Protein AF-A0A9D8L5W3-F1 (afdb_monomer)

Secondary structure (DSSP, 8-state):
-----EEEEEEETTTTEEEEEETTS-EEEE-S--HHHHHHHHH-S-HHHHIIIIITTTS-EEEEPTT--S--S------PPPPPPHHHHSSS------

Mean predicted aligned error: 11.21 Å

pLDDT: mean 72.66, std 18.84, range [38.22, 93.12]

Foldseek 3Di:
DQPQQFPDWDADQVQRWIWTAGPPGKIKIWGPHHPVLVVCLVVDSHNLVSCLPPNQVPTDMDIDHPPDDDDDDDDDDDRDPRDQRPVNVPPPDPDDDD

Sequence (98 aa):
MPSAAIEAFSYDEALSELTIRFVGGATYVYWMVPRAVAAALASAPSRGAFVNAHIKDRFPFRKIAEGEKAPGPAKRRRHGPSPPSLKDRLGASLAEDD

Structure (mmCIF, N/CA/C/O backbone):
data_AF-A0A9D8L5W3-F1
#
_entry.id   AF-A0A9D8L5W3-F1
#
loop_
_atom_site.group_PDB
_atom_site.id
_atom_site.type_symbol
_atom_site.label_atom_id
_atom_site.label_alt_id
_atom_site.label_comp_id
_atom_site.label_asym_id
_atom_site.label_entity_id
_atom_site.label_seq_id
_atom_site.pdbx_PDB_ins_code
_atom_site.Cartn_x
_atom_site.Cartn_y
_atom_site.Cartn_z
_atom_site.occupancy
_atom_site.B_iso_or_equiv
_atom_site.auth_seq_id
_atom_site.auth_comp_id
_atom_site.auth_asym_id
_atom_site.auth_atom_id
_atom_site.pdbx_PDB_model_num
ATOM 1 N N . MET A 1 1 ? 14.951 4.319 -13.412 1.00 42.50 1 MET A N 1
ATOM 2 C CA . MET A 1 1 ? 15.006 4.117 -11.945 1.00 42.50 1 MET A CA 1
ATOM 3 C C . MET A 1 1 ? 13.626 3.713 -11.440 1.00 42.50 1 MET A C 1
ATOM 5 O O . MET A 1 1 ? 12.680 4.440 -11.728 1.00 42.50 1 MET A O 1
ATOM 9 N N . PRO A 1 2 ? 13.452 2.584 -10.731 1.00 47.16 2 PRO A N 1
ATOM 10 C CA . PRO A 1 2 ? 12.183 2.274 -10.088 1.00 47.16 2 PRO A CA 1
ATOM 11 C C . PRO A 1 2 ? 12.103 3.067 -8.778 1.00 47.16 2 PRO A C 1
ATOM 13 O O . PRO A 1 2 ? 12.444 2.565 -7.712 1.00 47.16 2 PRO A O 1
ATOM 16 N N . SER A 1 3 ? 11.696 4.334 -8.856 1.00 50.09 3 SER A N 1
ATOM 17 C CA . SER A 1 3 ? 11.458 5.168 -7.673 1.00 50.09 3 SER A CA 1
ATOM 18 C C . SER A 1 3 ? 10.206 4.668 -6.953 1.00 50.09 3 SER A C 1
ATOM 20 O O . SER A 1 3 ? 9.093 5.154 -7.160 1.00 50.09 3 SER A O 1
ATOM 22 N N . ALA A 1 4 ? 10.367 3.618 -6.150 1.00 61.88 4 ALA A N 1
ATOM 23 C CA . ALA A 1 4 ? 9.299 3.076 -5.334 1.00 61.88 4 ALA A CA 1
ATOM 24 C C . ALA A 1 4 ? 8.992 4.079 -4.219 1.00 61.88 4 ALA A C 1
ATOM 26 O O . ALA A 1 4 ? 9.650 4.115 -3.189 1.00 61.88 4 ALA A O 1
ATOM 27 N N . ALA A 1 5 ? 7.945 4.880 -4.404 1.00 74.81 5 ALA A N 1
ATOM 28 C CA . ALA A 1 5 ? 7.459 5.807 -3.382 1.00 74.81 5 ALA A CA 1
ATOM 29 C C . ALA A 1 5 ? 6.880 5.124 -2.123 1.00 74.81 5 ALA A C 1
ATOM 31 O O . ALA A 1 5 ? 6.352 5.787 -1.231 1.00 74.81 5 ALA A O 1
ATOM 32 N N . ILE A 1 6 ? 6.954 3.796 -2.066 1.00 84.38 6 ILE A N 1
ATOM 33 C CA . ILE A 1 6 ? 6.529 2.971 -0.945 1.00 84.38 6 ILE A CA 1
ATOM 34 C C . ILE A 1 6 ? 7.789 2.502 -0.236 1.00 84.38 6 ILE A C 1
ATOM 36 O O . ILE A 1 6 ? 8.609 1.804 -0.828 1.00 84.38 6 ILE A O 1
ATOM 40 N N . GLU A 1 7 ? 7.905 2.875 1.029 1.00 84.56 7 GLU A N 1
ATOM 41 C CA . GLU A 1 7 ? 8.992 2.459 1.905 1.00 84.56 7 GLU A CA 1
ATOM 42 C C . GLU A 1 7 ? 8.747 1.049 2.450 1.00 84.56 7 GLU A C 1
ATOM 44 O O . GLU A 1 7 ? 9.653 0.224 2.490 1.00 84.56 7 GLU A O 1
ATOM 49 N N . ALA A 1 8 ? 7.506 0.757 2.843 1.00 85.94 8 ALA A N 1
ATOM 50 C CA . ALA A 1 8 ? 7.093 -0.560 3.307 1.00 85.94 8 ALA A CA 1
ATOM 51 C C . ALA A 1 8 ? 5.601 -0.783 3.054 1.00 85.94 8 ALA A C 1
ATOM 53 O O . ALA A 1 8 ? 4.822 0.165 2.963 1.00 85.94 8 ALA A O 1
ATOM 54 N N . PHE A 1 9 ? 5.184 -2.040 2.970 1.00 89.50 9 PHE A N 1
ATOM 55 C CA . PHE A 1 9 ? 3.774 -2.408 2.973 1.00 89.50 9 PHE A CA 1
ATOM 56 C C . PHE A 1 9 ? 3.579 -3.736 3.709 1.00 89.50 9 PHE A C 1
ATOM 58 O O . PHE A 1 9 ? 4.512 -4.528 3.820 1.00 89.50 9 PHE A O 1
ATOM 65 N N . SER A 1 10 ? 2.372 -3.963 4.212 1.00 90.75 10 SER A N 1
ATOM 66 C CA . SER A 1 10 ? 1.950 -5.210 4.848 1.00 90.75 10 SER A CA 1
ATOM 67 C C . SER A 1 10 ? 0.511 -5.512 4.454 1.00 90.75 10 SER A C 1
ATOM 69 O O . SER A 1 10 ? -0.285 -4.586 4.291 1.00 90.75 10 SER A O 1
ATOM 71 N N . TYR A 1 11 ? 0.181 -6.788 4.290 1.00 92.88 11 TYR A N 1
ATOM 72 C CA . TYR A 1 11 ? -1.159 -7.235 3.934 1.00 92.88 11 TYR A CA 1
ATOM 73 C C . TYR A 1 11 ? -1.674 -8.237 4.965 1.00 92.88 11 TYR A C 1
ATOM 75 O O . TYR A 1 11 ? -0.983 -9.204 5.278 1.00 92.88 11 TYR A O 1
ATOM 83 N N . ASP A 1 12 ? -2.881 -7.996 5.470 1.00 90.56 12 ASP A N 1
ATOM 84 C CA . ASP A 1 12 ? -3.607 -8.891 6.363 1.00 90.56 12 ASP A CA 1
ATOM 85 C C . ASP A 1 12 ? -4.711 -9.603 5.570 1.00 90.56 12 ASP A C 1
ATOM 87 O O . ASP A 1 12 ? -5.672 -8.980 5.109 1.00 90.56 12 ASP A O 1
ATOM 91 N N . GLU A 1 13 ? -4.559 -10.915 5.387 1.00 86.94 13 GLU A N 1
ATOM 92 C CA . GLU A 1 13 ? -5.507 -11.751 4.642 1.00 86.94 13 GLU A CA 1
ATOM 93 C C . GLU A 1 13 ? -6.835 -11.947 5.385 1.00 86.94 13 GLU A C 1
ATOM 95 O O . GLU A 1 13 ? -7.880 -12.054 4.742 1.00 86.94 13 GLU A O 1
ATOM 100 N N . ALA A 1 14 ? -6.818 -11.964 6.721 1.00 87.81 14 ALA A N 1
ATOM 101 C CA . ALA A 1 14 ? -8.013 -12.183 7.530 1.00 87.81 14 ALA A CA 1
ATOM 102 C C . ALA A 1 14 ? -8.945 -10.965 7.489 1.00 87.81 14 ALA A C 1
ATOM 104 O O . ALA A 1 14 ? -10.165 -11.116 7.441 1.00 87.81 14 ALA A O 1
ATOM 105 N N . LEU A 1 15 ? -8.367 -9.762 7.466 1.00 87.00 15 LEU A N 1
ATOM 106 C CA . LEU A 1 15 ? -9.108 -8.499 7.405 1.00 87.00 15 LEU A CA 1
ATOM 107 C C . LEU A 1 15 ? -9.217 -7.923 5.986 1.00 87.00 15 LEU A C 1
ATOM 109 O O . LEU A 1 15 ? -9.952 -6.959 5.767 1.00 87.00 15 LEU A O 1
ATOM 113 N N . SER A 1 16 ? -8.509 -8.504 5.011 1.00 91.44 16 SER A N 1
ATOM 114 C CA . SER A 1 16 ? -8.350 -7.933 3.665 1.00 91.44 16 SER A CA 1
ATOM 115 C C . SER A 1 16 ? -7.869 -6.474 3.718 1.00 91.44 16 SER A C 1
ATOM 117 O O . SER A 1 16 ? -8.368 -5.600 2.999 1.00 91.44 16 SER A O 1
ATOM 119 N N . GLU A 1 17 ? -6.908 -6.213 4.607 1.00 93.12 17 GLU A N 1
ATOM 120 C CA . GLU A 1 17 ? -6.346 -4.890 4.872 1.00 93.12 17 GLU A CA 1
ATOM 121 C C . GLU A 1 17 ? -4.943 -4.766 4.284 1.00 93.12 17 GLU A C 1
ATOM 123 O O . GLU A 1 17 ? -4.056 -5.569 4.561 1.00 93.12 17 GLU A O 1
ATOM 128 N N . LEU A 1 18 ? -4.712 -3.717 3.498 1.00 91.62 18 LEU A N 1
ATOM 129 C CA . LEU A 1 18 ? -3.407 -3.393 2.939 1.00 91.62 18 LEU A CA 1
ATOM 130 C C . LEU A 1 18 ? -2.867 -2.118 3.583 1.00 91.62 18 LEU A C 1
ATOM 132 O O . LEU A 1 18 ? -3.340 -1.014 3.316 1.00 91.62 18 LEU A O 1
ATOM 136 N N . THR A 1 19 ? -1.833 -2.268 4.400 1.00 91.94 19 THR A N 1
ATOM 137 C CA . THR A 1 19 ? -1.114 -1.154 5.016 1.00 91.94 19 THR A CA 1
ATOM 138 C C . THR A 1 19 ? 0.066 -0.752 4.144 1.00 91.94 19 THR A C 1
ATOM 140 O O . THR A 1 19 ? 0.886 -1.588 3.781 1.00 91.94 19 THR A O 1
ATOM 143 N N . ILE A 1 20 ? 0.178 0.533 3.821 1.00 90.31 20 ILE A N 1
ATOM 144 C CA . ILE A 1 20 ? 1.218 1.097 2.961 1.00 90.31 20 ILE A CA 1
ATOM 145 C C . ILE A 1 20 ? 1.866 2.281 3.667 1.00 90.31 20 ILE A C 1
ATOM 147 O O . ILE A 1 20 ? 1.201 3.272 3.972 1.00 90.31 20 ILE A O 1
ATOM 151 N N . ARG A 1 21 ? 3.178 2.202 3.870 1.00 88.44 21 ARG A N 1
ATOM 152 C CA . ARG A 1 21 ? 4.022 3.289 4.358 1.00 88.44 21 ARG A CA 1
ATOM 153 C C . ARG A 1 21 ? 4.759 3.918 3.184 1.00 88.44 21 ARG A C 1
ATOM 155 O O . ARG A 1 21 ? 5.535 3.256 2.496 1.00 88.44 21 ARG A O 1
ATOM 162 N N . PHE A 1 22 ? 4.504 5.196 2.940 1.00 85.94 22 PHE A N 1
ATOM 163 C CA . PHE A 1 22 ? 5.176 5.960 1.892 1.00 85.94 22 PHE A CA 1
ATOM 164 C C . PHE A 1 22 ? 6.489 6.547 2.403 1.00 85.94 22 PHE A C 1
ATOM 166 O O . PHE A 1 22 ? 6.595 6.883 3.583 1.00 85.94 22 PHE A O 1
ATOM 173 N N . VAL A 1 23 ? 7.449 6.754 1.496 1.00 80.69 23 VAL A N 1
ATOM 174 C CA . VAL A 1 23 ? 8.650 7.543 1.812 1.00 80.69 23 VAL A CA 1
ATOM 175 C C . VAL A 1 23 ? 8.220 8.938 2.283 1.00 80.69 23 VAL A C 1
ATOM 177 O O . VAL A 1 23 ? 7.425 9.625 1.632 1.00 80.69 23 VAL A O 1
ATOM 180 N N . GLY A 1 24 ? 8.657 9.313 3.485 1.00 74.56 24 GLY A N 1
ATOM 181 C CA . GLY A 1 24 ? 8.207 10.512 4.200 1.00 74.56 24 GLY A CA 1
ATOM 182 C C . GLY A 1 24 ? 7.125 10.269 5.263 1.00 74.56 24 GLY A C 1
ATOM 183 O O . GLY A 1 24 ? 6.315 11.167 5.490 1.00 74.56 24 GLY A O 1
ATOM 184 N N . GLY A 1 25 ? 7.064 9.067 5.851 1.00 77.25 25 GLY A N 1
ATOM 185 C CA . GLY A 1 25 ? 6.386 8.772 7.130 1.00 77.25 25 GLY A CA 1
ATOM 186 C C . GLY A 1 25 ? 4.860 8.626 7.087 1.00 77.25 25 GLY A C 1
ATOM 187 O O . GLY A 1 25 ? 4.227 8.205 8.052 1.00 77.25 25 GLY A O 1
ATOM 188 N N . ALA A 1 26 ? 4.215 8.937 5.963 1.00 84.00 26 ALA A N 1
ATOM 189 C CA . ALA A 1 26 ? 2.765 8.804 5.857 1.00 84.00 26 ALA A CA 1
ATOM 190 C 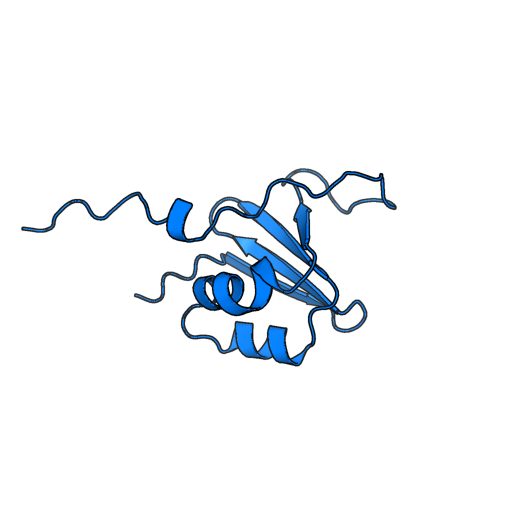C . ALA A 1 26 ? 2.356 7.333 5.675 1.00 84.00 26 ALA A C 1
ATOM 192 O O . ALA A 1 26 ? 2.705 6.709 4.670 1.00 84.00 26 ALA A O 1
ATOM 193 N N . THR A 1 27 ? 1.559 6.810 6.610 1.00 88.06 27 THR A N 1
ATOM 194 C CA . THR A 1 27 ? 1.015 5.447 6.546 1.00 88.06 27 THR A CA 1
ATOM 195 C C . THR A 1 27 ? -0.474 5.471 6.211 1.00 88.06 27 THR A C 1
ATOM 197 O O . THR A 1 27 ? -1.241 6.242 6.790 1.00 88.06 27 THR A O 1
ATOM 200 N N . TYR A 1 28 ? -0.893 4.620 5.279 1.00 88.19 28 TYR A N 1
ATOM 201 C CA . TYR A 1 28 ? -2.282 4.449 4.860 1.00 88.19 28 TYR A CA 1
ATOM 202 C C . TYR A 1 28 ? -2.698 2.993 5.006 1.00 88.19 28 TYR A C 1
ATOM 204 O O . TYR A 1 28 ? -1.924 2.099 4.688 1.00 88.19 28 TYR A O 1
ATOM 212 N N . VAL A 1 29 ? -3.926 2.759 5.452 1.00 90.69 29 VAL A N 1
ATOM 213 C CA . VAL A 1 29 ? -4.543 1.430 5.498 1.00 90.69 29 VAL A CA 1
ATOM 214 C C . VAL A 1 29 ? -5.702 1.431 4.521 1.00 90.69 29 VAL A C 1
ATOM 216 O O . VAL A 1 29 ? -6.609 2.249 4.666 1.00 90.69 29 VAL A O 1
ATOM 219 N N . TYR A 1 30 ? -5.651 0.547 3.533 1.00 91.62 30 TYR A N 1
ATOM 220 C CA . TYR A 1 30 ? -6.716 0.290 2.573 1.00 91.62 30 TYR A CA 1
ATOM 221 C C . TYR A 1 30 ? -7.503 -0.943 3.004 1.00 91.62 30 TYR A C 1
ATOM 223 O O . TYR A 1 30 ? -6.908 -1.950 3.378 1.00 91.62 30 TYR A O 1
ATOM 231 N N . TRP A 1 31 ? -8.826 -0.876 2.920 1.00 90.88 31 TRP A N 1
ATOM 232 C CA . TRP A 1 31 ? -9.722 -1.968 3.295 1.00 90.88 31 TRP A CA 1
ATOM 233 C C . TRP A 1 31 ? 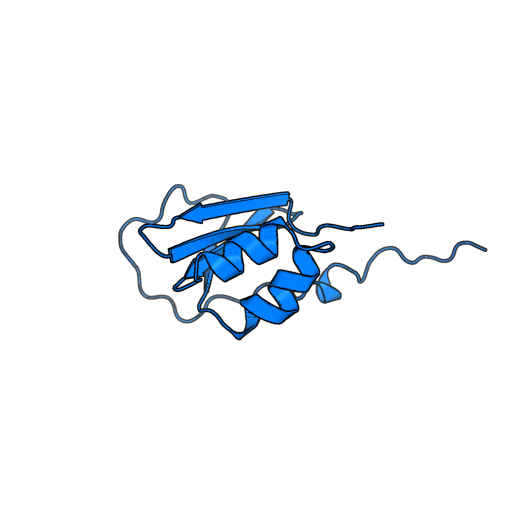-10.341 -2.638 2.080 1.00 90.88 31 TRP A C 1
ATOM 235 O O . TRP A 1 31 ? -10.437 -2.037 1.010 1.00 90.88 31 TRP A O 1
ATOM 245 N N . MET A 1 32 ? -10.826 -3.867 2.280 1.00 90.50 32 MET A N 1
ATOM 246 C CA . MET A 1 32 ? -11.482 -4.668 1.242 1.00 90.50 32 MET A CA 1
ATOM 247 C C . MET A 1 32 ? -10.571 -4.940 0.039 1.00 90.50 32 MET A C 1
ATOM 249 O O . MET A 1 32 ? -11.052 -5.137 -1.076 1.00 90.50 32 MET A O 1
ATOM 253 N N . VAL A 1 33 ? -9.254 -4.937 0.253 1.00 90.00 33 VAL A N 1
ATOM 254 C CA . VAL A 1 33 ? -8.279 -5.182 -0.806 1.00 90.00 33 VAL A CA 1
ATOM 255 C C . VAL A 1 33 ? -8.137 -6.693 -0.977 1.00 90.00 33 VAL A C 1
ATOM 257 O O . VAL A 1 33 ? -7.718 -7.368 -0.036 1.00 90.00 33 VAL A O 1
ATOM 260 N N . PRO A 1 34 ? -8.447 -7.256 -2.157 1.00 91.31 34 PRO A N 1
ATOM 261 C CA . PRO A 1 34 ? -8.276 -8.679 -2.399 1.00 91.31 34 PRO A CA 1
ATOM 262 C C . PRO A 1 34 ? -6.800 -9.072 -2.377 1.00 91.31 34 PRO A C 1
ATOM 264 O O . PRO A 1 34 ? -5.941 -8.335 -2.871 1.00 91.31 34 PRO A O 1
ATOM 267 N N . ARG A 1 35 ? -6.515 -10.298 -1.937 1.00 90.62 35 ARG A N 1
ATOM 268 C CA . ARG A 1 35 ? -5.161 -10.871 -1.924 1.00 90.62 35 ARG A CA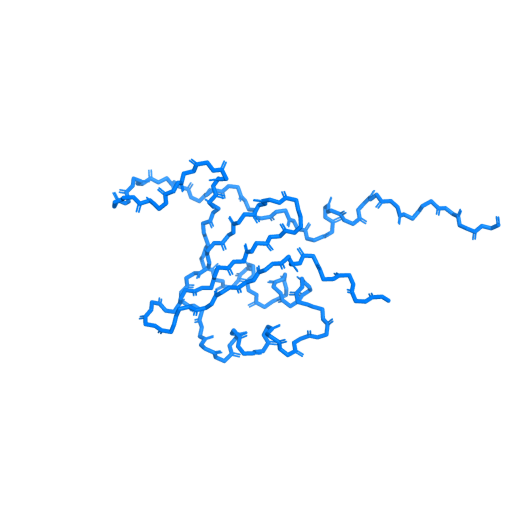 1
ATOM 269 C C . ARG A 1 35 ? -4.467 -10.786 -3.282 1.00 90.62 35 ARG A C 1
ATOM 271 O O . ARG A 1 35 ? -3.275 -10.510 -3.349 1.00 90.62 35 ARG A O 1
ATOM 278 N N . ALA A 1 36 ? -5.219 -10.963 -4.370 1.00 90.69 36 ALA A N 1
ATOM 279 C CA . ALA A 1 36 ? -4.700 -10.836 -5.731 1.00 90.69 36 ALA A CA 1
ATOM 280 C C . ALA A 1 36 ? -4.135 -9.433 -6.022 1.00 90.69 36 ALA A C 1
ATOM 282 O O . ALA A 1 36 ? -3.107 -9.310 -6.682 1.00 90.69 36 ALA A O 1
ATOM 283 N N . VAL A 1 37 ? -4.764 -8.377 -5.494 1.00 90.56 37 VAL A N 1
ATOM 284 C CA . VAL A 1 37 ? -4.298 -6.991 -5.654 1.00 90.56 37 VAL A CA 1
ATOM 285 C C . VAL A 1 37 ? -3.038 -6.748 -4.823 1.00 90.56 37 VAL A C 1
ATOM 287 O O . VAL A 1 37 ? -2.100 -6.123 -5.313 1.00 90.56 37 VAL A O 1
ATOM 290 N N . ALA A 1 38 ? -2.977 -7.283 -3.601 1.00 89.69 38 ALA A N 1
ATOM 291 C CA . ALA A 1 38 ? -1.781 -7.203 -2.762 1.00 89.69 38 ALA A CA 1
ATOM 292 C C . ALA A 1 38 ? -0.588 -7.964 -3.376 1.00 89.69 38 ALA A C 1
ATOM 294 O O . ALA A 1 38 ? 0.529 -7.447 -3.407 1.00 89.69 38 ALA A O 1
ATOM 295 N N . ALA A 1 39 ? -0.828 -9.152 -3.938 1.00 90.88 39 ALA A N 1
ATOM 296 C CA . ALA A 1 39 ? 0.185 -9.914 -4.666 1.00 90.88 39 ALA A CA 1
ATOM 297 C C . ALA A 1 39 ? 0.667 -9.165 -5.921 1.00 90.88 39 ALA A C 1
ATOM 299 O O . ALA A 1 39 ? 1.870 -9.054 -6.151 1.00 90.88 39 ALA A O 1
ATOM 300 N N . ALA A 1 40 ? -0.254 -8.575 -6.689 1.00 90.06 40 ALA A N 1
ATOM 301 C CA . ALA A 1 40 ? 0.088 -7.759 -7.852 1.00 90.06 40 ALA A CA 1
ATOM 302 C C . ALA A 1 40 ? 0.915 -6.519 -7.472 1.00 90.06 40 ALA A C 1
ATOM 304 O O . ALA A 1 40 ? 1.870 -6.189 -8.171 1.00 90.06 40 ALA A O 1
ATOM 305 N N . LEU A 1 41 ? 0.616 -5.875 -6.337 1.00 87.62 41 LEU A N 1
ATOM 306 C CA . LEU A 1 41 ? 1.424 -4.777 -5.800 1.00 87.62 41 LEU A CA 1
ATOM 307 C C . LEU A 1 41 ? 2.857 -5.227 -5.476 1.00 87.62 41 LEU A C 1
ATOM 309 O O . LEU A 1 41 ? 3.803 -4.488 -5.750 1.00 87.62 41 LEU A O 1
ATOM 313 N N . ALA A 1 42 ? 3.029 -6.422 -4.905 1.00 86.44 42 ALA A N 1
ATOM 314 C CA . ALA A 1 42 ? 4.346 -6.957 -4.562 1.00 86.44 42 ALA A CA 1
ATOM 315 C C . ALA A 1 42 ? 5.218 -7.203 -5.807 1.00 86.44 42 ALA A C 1
ATOM 317 O O . ALA A 1 42 ? 6.415 -6.896 -5.776 1.00 86.44 42 ALA A O 1
ATOM 318 N N . SER A 1 43 ? 4.605 -7.690 -6.891 1.00 86.88 43 SER A N 1
ATOM 319 C CA . SER A 1 43 ? 5.249 -7.974 -8.183 1.00 86.88 43 SER A CA 1
ATOM 320 C C . SER A 1 43 ? 5.325 -6.773 -9.136 1.00 86.88 43 SER A C 1
ATOM 322 O O . SER A 1 43 ? 5.947 -6.875 -10.192 1.00 86.88 43 SER A O 1
ATOM 324 N N . ALA A 1 44 ? 4.702 -5.639 -8.804 1.00 86.25 44 ALA A N 1
ATOM 325 C CA . ALA A 1 44 ? 4.659 -4.480 -9.687 1.00 86.25 44 ALA A CA 1
ATOM 326 C C . ALA A 1 44 ? 6.044 -3.813 -9.843 1.00 86.25 44 ALA A C 1
ATOM 328 O O . ALA A 1 44 ? 6.728 -3.573 -8.843 1.00 86.25 44 ALA A O 1
ATOM 329 N N . PRO A 1 45 ? 6.428 -3.398 -11.068 1.00 79.81 45 PRO A N 1
ATOM 330 C CA . PRO A 1 45 ? 7.713 -2.736 -11.322 1.00 79.81 45 PRO A CA 1
ATOM 331 C C . PRO A 1 45 ? 7.803 -1.348 -10.670 1.00 79.81 45 PRO A C 1
ATOM 333 O O . PRO A 1 45 ? 8.882 -0.889 -10.304 1.00 79.81 45 PRO A O 1
ATOM 336 N N . SER A 1 46 ? 6.658 -0.682 -10.492 1.00 85.25 46 SER A N 1
ATOM 337 C CA . SER A 1 46 ? 6.534 0.553 -9.720 1.00 85.25 46 SER A CA 1
ATOM 338 C C . SER A 1 46 ? 5.348 0.443 -8.774 1.00 85.25 46 SER A C 1
ATOM 340 O O . SER A 1 46 ? 4.197 0.688 -9.142 1.00 85.25 46 SER A O 1
ATOM 342 N N . ARG A 1 47 ? 5.637 0.068 -7.525 1.00 86.50 47 ARG A N 1
ATOM 343 C CA . ARG A 1 47 ? 4.610 -0.118 -6.493 1.00 86.50 47 ARG A CA 1
ATOM 344 C C . ARG A 1 47 ? 3.788 1.154 -6.268 1.00 86.50 47 ARG A C 1
ATOM 346 O O . ARG A 1 47 ? 2.570 1.092 -6.164 1.00 86.50 47 ARG A O 1
ATOM 353 N N . GLY A 1 48 ? 4.436 2.322 -6.277 1.00 83.44 48 GLY A N 1
ATOM 354 C CA . GLY A 1 48 ? 3.754 3.613 -6.142 1.00 83.44 48 GLY A CA 1
ATOM 355 C C . GLY A 1 48 ? 2.781 3.905 -7.290 1.00 83.44 48 GLY A C 1
ATOM 356 O O . GLY A 1 48 ? 1.662 4.357 -7.044 1.00 83.44 48 GLY A O 1
ATOM 357 N N . ALA A 1 49 ? 3.170 3.602 -8.534 1.00 83.31 49 ALA A N 1
ATOM 358 C CA . ALA A 1 49 ? 2.287 3.760 -9.689 1.00 83.31 49 ALA A CA 1
ATOM 359 C C . ALA A 1 49 ? 1.099 2.789 -9.628 1.00 83.31 49 ALA A C 1
ATOM 361 O O . ALA A 1 49 ? -0.033 3.195 -9.886 1.00 83.31 49 ALA A O 1
ATOM 362 N N . PHE A 1 50 ? 1.337 1.540 -9.210 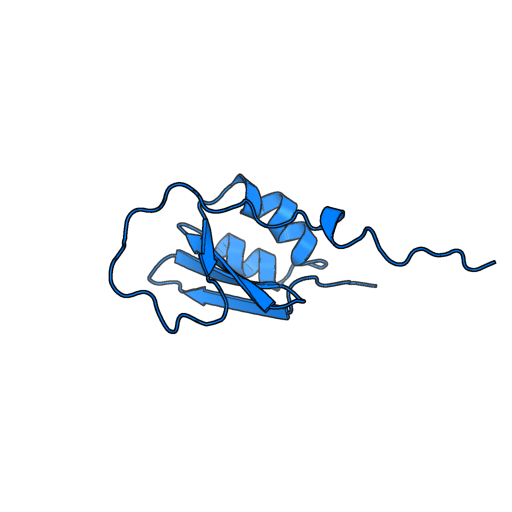1.00 87.75 50 PHE A N 1
ATOM 363 C CA . PHE A 1 50 ? 0.279 0.544 -9.045 1.00 87.75 50 PHE A CA 1
ATOM 364 C C . PHE A 1 50 ? -0.761 0.979 -8.009 1.00 87.75 50 PHE A C 1
ATOM 366 O O . PHE A 1 50 ? -1.956 0.920 -8.287 1.00 87.75 50 PHE A O 1
ATOM 373 N N . VAL A 1 51 ? -0.330 1.478 -6.843 1.00 85.88 51 VAL A N 1
ATOM 374 C CA . VAL A 1 51 ? -1.261 2.002 -5.828 1.00 85.88 51 VAL A CA 1
ATOM 375 C C . VAL A 1 51 ? -2.104 3.129 -6.410 1.00 85.88 51 VAL A C 1
ATOM 377 O O . VAL A 1 51 ? -3.319 3.120 -6.250 1.00 85.88 51 VAL A O 1
ATOM 380 N N . ASN A 1 52 ? -1.490 4.077 -7.116 1.00 83.75 52 ASN A N 1
ATOM 381 C CA . ASN A 1 52 ? -2.211 5.219 -7.670 1.00 83.75 52 ASN A CA 1
ATOM 382 C C . ASN A 1 52 ? -3.227 4.813 -8.756 1.00 83.75 52 ASN A C 1
ATOM 384 O O . ASN A 1 52 ? -4.298 5.399 -8.823 1.00 83.75 52 ASN A O 1
ATOM 388 N N . ALA A 1 53 ? -2.908 3.814 -9.583 1.00 84.88 53 ALA A N 1
ATOM 389 C CA . ALA A 1 53 ? -3.764 3.380 -10.689 1.00 84.88 53 ALA A CA 1
ATOM 390 C C . ALA A 1 53 ? -4.842 2.359 -10.282 1.00 84.88 53 ALA A C 1
ATOM 392 O O . ALA A 1 53 ? -5.957 2.383 -10.803 1.00 84.88 53 ALA A O 1
ATOM 393 N N . HIS A 1 54 ? -4.514 1.441 -9.369 1.00 86.31 54 HIS A N 1
ATOM 394 C CA . HIS A 1 54 ? -5.350 0.277 -9.065 1.00 86.31 54 HIS A CA 1
ATOM 395 C C . HIS A 1 54 ? -5.915 0.261 -7.648 1.00 86.31 54 HIS A C 1
ATOM 397 O O . HIS A 1 54 ? -6.833 -0.519 -7.404 1.00 86.31 54 HIS A O 1
ATOM 403 N N . ILE A 1 55 ? -5.399 1.085 -6.726 1.00 87.81 55 ILE A N 1
ATOM 404 C CA . ILE A 1 55 ? -5.785 1.017 -5.310 1.00 87.81 55 ILE A CA 1
ATOM 405 C C . ILE A 1 55 ? -6.432 2.315 -4.808 1.00 87.81 55 ILE A C 1
ATOM 407 O O . ILE A 1 55 ? -7.526 2.267 -4.252 1.00 87.81 55 ILE A O 1
ATOM 411 N N . LYS A 1 56 ? -5.795 3.469 -5.041 1.00 79.44 56 LYS A N 1
ATOM 412 C CA . LYS A 1 56 ? -6.141 4.779 -4.465 1.00 79.44 56 LYS A CA 1
ATOM 413 C C . LYS A 1 56 ? -7.614 5.159 -4.630 1.00 79.44 56 LYS A C 1
ATOM 415 O O . LYS A 1 56 ? -8.251 5.525 -3.650 1.00 79.44 56 LYS A O 1
ATOM 420 N N . ASP A 1 57 ? -8.132 5.062 -5.850 1.00 82.50 57 ASP A N 1
ATOM 421 C CA . ASP A 1 57 ? -9.515 5.431 -6.187 1.00 82.50 57 ASP A CA 1
ATOM 422 C C . ASP A 1 57 ? -10.484 4.237 -6.158 1.00 82.50 57 ASP A C 1
ATOM 424 O O . ASP A 1 57 ? -11.682 4.401 -6.376 1.00 82.50 57 ASP A O 1
ATOM 428 N N . ARG A 1 58 ? -9.981 3.020 -5.906 1.00 88.00 58 ARG A N 1
ATOM 429 C CA . ARG A 1 58 ? -10.791 1.791 -5.936 1.00 88.00 58 ARG A CA 1
ATOM 430 C C . ARG A 1 58 ? -11.160 1.255 -4.564 1.00 88.00 58 ARG A C 1
ATOM 432 O O . ARG A 1 58 ? -12.169 0.565 -4.457 1.00 88.00 58 ARG A O 1
ATOM 439 N N . PHE A 1 59 ? -10.361 1.542 -3.539 1.00 89.06 59 PHE A N 1
ATOM 440 C CA . PHE A 1 59 ? -10.572 0.996 -2.204 1.00 89.06 59 PHE A CA 1
ATOM 441 C C . PHE A 1 59 ? -10.673 2.096 -1.150 1.00 89.06 59 PHE A C 1
ATOM 443 O O . PHE A 1 59 ? -9.922 3.074 -1.200 1.00 89.06 59 PHE A O 1
ATOM 450 N N . PRO A 1 60 ? -11.567 1.931 -0.162 1.00 89.31 60 PRO A N 1
ATOM 451 C CA . PRO A 1 60 ? -11.631 2.832 0.975 1.00 89.31 60 PRO A CA 1
ATOM 452 C C . PRO A 1 60 ? -10.324 2.769 1.769 1.00 89.31 60 PRO A C 1
ATOM 454 O O . PRO A 1 60 ? -9.744 1.697 1.952 1.00 89.31 60 PRO A O 1
ATOM 457 N N . PHE A 1 61 ? -9.877 3.920 2.271 1.00 87.94 61 PHE A N 1
ATOM 458 C CA . PHE A 1 61 ? -8.631 4.026 3.023 1.00 87.94 61 PHE A CA 1
ATOM 459 C C . PHE A 1 61 ? -8.745 4.950 4.236 1.00 87.94 61 PHE A C 1
ATOM 461 O O . PHE A 1 61 ? -9.574 5.862 4.286 1.00 87.94 61 PHE A O 1
ATOM 468 N N . ARG A 1 62 ? -7.839 4.761 5.200 1.00 87.94 62 ARG A N 1
ATOM 469 C CA . ARG A 1 62 ? -7.535 5.735 6.258 1.00 87.94 62 ARG A CA 1
ATOM 470 C C . ARG A 1 62 ? -6.060 6.075 6.287 1.00 87.94 62 ARG A C 1
ATOM 472 O O . ARG A 1 62 ? -5.213 5.215 6.073 1.00 87.94 62 ARG A O 1
ATOM 479 N N . LYS A 1 63 ? -5.760 7.320 6.642 1.00 86.25 63 LYS A N 1
ATOM 480 C CA . LYS A 1 63 ? -4.414 7.747 7.017 1.00 86.25 63 LYS A CA 1
ATOM 481 C C . LYS A 1 63 ? -4.196 7.475 8.506 1.00 86.25 63 LYS A C 1
ATOM 483 O O . LYS A 1 63 ? -5.027 7.872 9.320 1.00 86.25 63 LYS A O 1
ATOM 488 N N . ILE A 1 64 ? -3.083 6.839 8.849 1.00 84.56 64 ILE A N 1
ATOM 489 C CA . ILE A 1 64 ? -2.593 6.715 10.222 1.00 84.56 64 ILE A CA 1
ATOM 490 C C . ILE A 1 64 ? -1.570 7.839 10.414 1.00 84.56 64 ILE A C 1
ATOM 492 O O . ILE A 1 64 ? -0.584 7.916 9.678 1.00 84.56 64 ILE A O 1
ATOM 496 N N . ALA A 1 65 ? -1.832 8.759 11.343 1.00 71.19 65 ALA A N 1
ATOM 497 C CA . ALA A 1 65 ? -0.840 9.756 11.728 1.00 71.19 65 ALA A CA 1
ATOM 498 C C . ALA A 1 65 ? 0.270 9.057 12.526 1.00 71.19 65 ALA A C 1
ATOM 500 O O . ALA A 1 65 ? -0.014 8.289 13.447 1.00 71.19 65 ALA A O 1
ATOM 501 N N . GLU A 1 66 ? 1.526 9.293 12.154 1.00 60.78 66 GLU A N 1
ATOM 502 C CA . GLU A 1 66 ? 2.674 8.754 12.879 1.00 60.78 66 GLU A CA 1
ATOM 503 C C . GLU A 1 66 ? 2.700 9.385 14.282 1.00 60.78 66 GLU A C 1
ATOM 505 O O . GLU A 1 66 ? 2.852 10.595 14.426 1.00 60.78 66 GLU A O 1
ATOM 510 N N . GLY A 1 67 ? 2.412 8.571 15.302 1.00 53.56 67 GLY A N 1
ATOM 511 C CA . GLY A 1 67 ? 2.232 9.004 16.694 1.00 53.56 67 GLY A CA 1
ATOM 512 C C . GLY A 1 67 ? 1.126 8.256 17.448 1.00 53.56 67 GLY A C 1
ATOM 513 O O . GLY A 1 67 ? 1.179 8.166 18.670 1.00 53.56 67 GLY A O 1
ATOM 514 N N . GLU A 1 68 ? 0.167 7.646 16.747 1.00 50.88 68 GLU A N 1
ATOM 515 C CA . GLU A 1 68 ? -0.918 6.886 17.379 1.00 50.88 68 GLU A CA 1
ATOM 516 C C . GLU A 1 68 ? -0.671 5.379 17.204 1.00 50.88 68 GLU A C 1
ATOM 518 O O . GLU A 1 68 ? -1.034 4.770 16.195 1.00 50.88 68 GLU A O 1
ATOM 523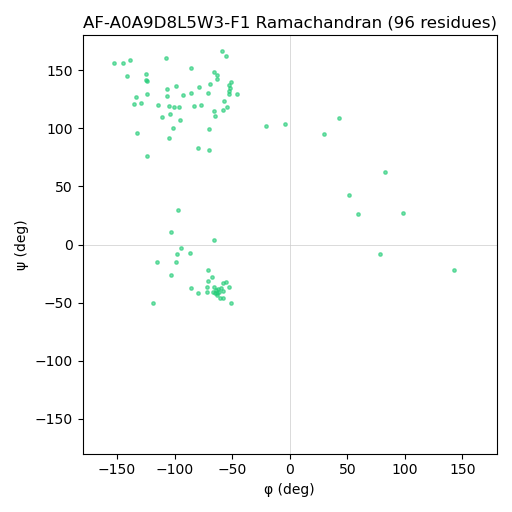 N N . LYS A 1 69 ? 0.012 4.760 18.178 1.00 41.31 69 LYS A N 1
ATOM 524 C CA . LYS A 1 69 ? 0.045 3.296 18.295 1.00 41.31 69 LYS A CA 1
ATOM 525 C C . LYS A 1 69 ? -1.399 2.786 18.343 1.00 41.31 69 LYS A C 1
ATOM 527 O O . LYS A 1 69 ? -2.107 3.128 19.276 1.00 41.31 69 LYS A O 1
ATOM 532 N N . ALA A 1 70 ? -1.760 1.965 17.351 1.00 45.97 70 ALA A N 1
ATOM 533 C CA . ALA A 1 70 ? -2.983 1.165 17.217 1.00 45.97 70 ALA A CA 1
ATOM 534 C C . ALA A 1 70 ? -4.299 1.879 17.615 1.00 45.97 70 ALA A C 1
ATOM 536 O O . ALA A 1 70 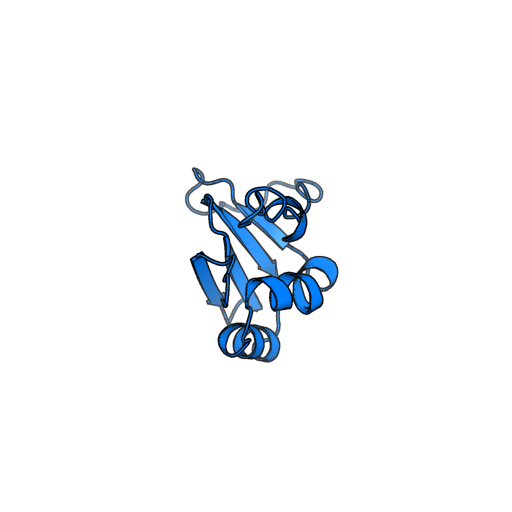? -4.581 2.041 18.802 1.00 45.97 70 ALA A O 1
ATOM 537 N N . PRO A 1 71 ? -5.177 2.238 16.660 1.00 47.59 71 PRO A N 1
ATOM 538 C CA . PRO A 1 71 ? -6.452 2.842 17.013 1.00 47.59 71 PRO A CA 1
ATOM 539 C C . PRO A 1 71 ? -7.317 1.830 17.778 1.00 47.59 71 PRO A C 1
ATOM 541 O O . PRO A 1 71 ? -7.762 0.826 17.220 1.00 47.59 71 PRO A O 1
ATOM 544 N N . GLY A 1 72 ? -7.588 2.130 19.052 1.00 47.78 72 GLY A N 1
ATOM 545 C CA . GLY A 1 72 ? -8.757 1.614 19.765 1.00 47.78 72 GLY A CA 1
ATOM 546 C C . GLY A 1 72 ? -10.051 1.951 19.002 1.00 47.78 72 GLY A C 1
ATOM 547 O O . GLY A 1 72 ? -10.043 2.804 18.107 1.00 47.78 72 GLY A O 1
ATOM 548 N N . PRO A 1 73 ? -11.170 1.271 19.299 1.00 48.69 73 PRO A N 1
ATOM 549 C CA . PRO A 1 73 ? -12.299 1.161 18.383 1.00 48.69 73 PRO A CA 1
ATOM 550 C C . PRO A 1 73 ? -12.871 2.530 17.985 1.00 48.69 73 PRO A C 1
ATOM 552 O O . PRO A 1 73 ? -13.383 3.290 18.803 1.00 48.69 73 PRO A O 1
ATOM 555 N N . ALA A 1 74 ? -12.745 2.806 16.684 1.00 57.09 74 ALA A N 1
ATOM 556 C CA . ALA A 1 74 ? -13.529 3.703 15.842 1.00 57.09 74 ALA A CA 1
ATOM 557 C C . ALA A 1 74 ? -14.161 4.941 16.513 1.00 57.09 74 ALA A C 1
ATOM 559 O O . ALA A 1 74 ? -15.323 4.935 16.920 1.00 57.09 74 ALA A O 1
ATOM 560 N N . LYS A 1 75 ? -13.472 6.087 16.442 1.00 41.44 75 LYS A N 1
ATOM 561 C CA . LYS A 1 75 ? -14.154 7.389 16.446 1.00 41.44 75 LYS A CA 1
ATOM 562 C C . LYS A 1 75 ? -14.356 7.863 15.011 1.00 41.44 75 LYS 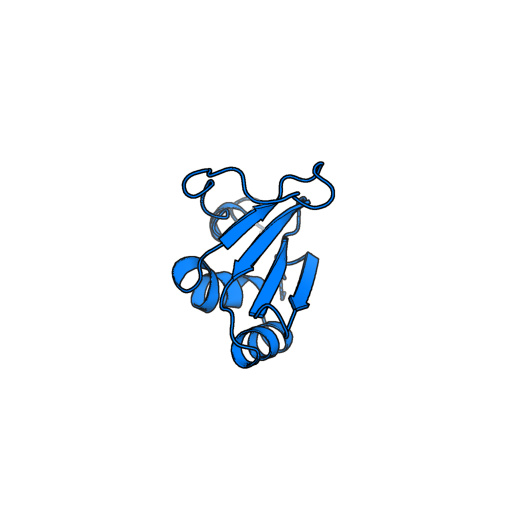A C 1
ATOM 564 O O . LYS A 1 75 ? -13.418 8.277 14.339 1.00 41.44 75 LYS A O 1
ATOM 569 N N . ARG A 1 76 ? -15.621 7.792 14.579 1.00 52.22 76 ARG A N 1
ATOM 570 C CA . ARG A 1 76 ? -16.234 8.494 13.437 1.00 52.22 76 ARG A CA 1
ATOM 571 C C . ARG A 1 76 ? -15.435 9.739 13.031 1.00 52.22 76 ARG A C 1
ATOM 573 O O . ARG A 1 76 ? -15.581 10.788 13.655 1.00 52.22 76 ARG A O 1
ATOM 580 N N . ARG A 1 77 ? -14.646 9.661 11.961 1.00 48.66 77 ARG A N 1
ATOM 581 C CA . ARG A 1 77 ? -14.141 10.849 11.269 1.00 48.66 77 ARG A CA 1
ATOM 582 C C . ARG A 1 77 ? -14.290 10.638 9.773 1.00 48.66 77 ARG A C 1
ATOM 584 O O . ARG A 1 77 ? -13.829 9.648 9.216 1.00 48.66 77 ARG A O 1
ATOM 591 N N . ARG A 1 78 ? -15.055 11.556 9.181 1.00 50.78 78 ARG A N 1
ATOM 592 C CA . ARG A 1 78 ? -15.350 11.657 7.752 1.00 50.78 78 ARG A CA 1
ATOM 593 C C . ARG A 1 78 ? -14.021 11.642 6.995 1.00 50.78 78 ARG A C 1
ATOM 595 O O . ARG A 1 78 ? -13.101 12.306 7.464 1.00 50.78 78 ARG A O 1
ATOM 602 N N . HIS A 1 79 ? -13.957 10.844 5.923 1.00 46.41 79 HIS A N 1
ATOM 603 C CA . HIS A 1 79 ? -12.854 10.705 4.962 1.00 46.41 79 HIS A CA 1
ATOM 604 C C . HIS A 1 79 ? -11.700 11.687 5.220 1.00 46.41 79 HIS A C 1
ATOM 606 O O . HIS A 1 79 ? -11.825 12.883 4.960 1.00 46.41 79 HIS A O 1
ATOM 612 N N . GLY A 1 80 ? -10.605 11.179 5.796 1.00 44.44 80 GLY A N 1
ATOM 613 C CA . GLY A 1 80 ? -9.383 11.959 5.989 1.00 44.44 80 GLY A CA 1
ATOM 614 C C . GLY A 1 80 ? -8.829 12.467 4.650 1.00 44.44 80 GLY A C 1
ATOM 615 O O . GLY A 1 80 ? -9.262 11.999 3.596 1.00 44.44 80 GLY A O 1
ATOM 616 N N . PRO A 1 81 ? -7.880 13.419 4.669 1.00 50.38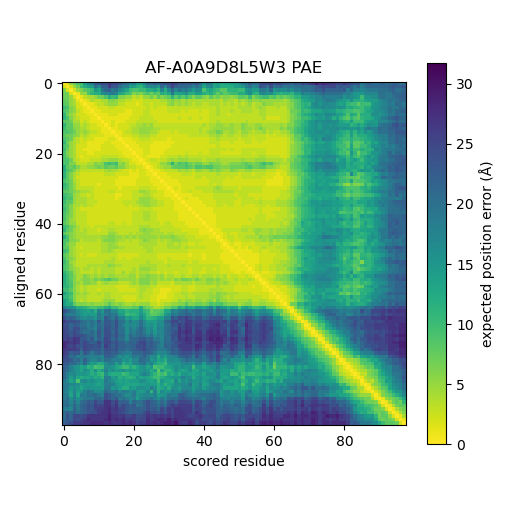 81 PRO A N 1
ATOM 617 C CA . PRO A 1 81 ? -7.321 13.992 3.448 1.00 50.38 81 PRO A CA 1
ATOM 618 C C . PRO A 1 81 ? -6.818 12.881 2.521 1.00 50.38 81 PRO A C 1
ATOM 620 O O . PRO A 1 81 ? -6.123 11.963 2.972 1.00 50.38 81 PRO A O 1
ATOM 623 N N . SER A 1 82 ? -7.195 12.961 1.241 1.00 52.62 82 SER A N 1
ATOM 624 C CA . SER A 1 82 ? -6.771 12.012 0.213 1.00 52.62 82 SER A CA 1
ATOM 625 C C . SER A 1 82 ? -5.250 11.853 0.239 1.00 52.62 82 SER A C 1
ATOM 627 O O . SER A 1 82 ? -4.550 12.855 0.420 1.00 52.62 82 SER A O 1
ATOM 629 N N . PRO A 1 83 ? -4.708 10.632 0.064 1.00 57.12 83 PRO A N 1
ATOM 630 C CA . PRO A 1 83 ? -3.274 10.438 0.005 1.00 57.12 83 PRO A CA 1
ATOM 631 C C . PRO A 1 83 ? -2.695 11.382 -1.047 1.00 57.12 83 PRO A C 1
ATOM 633 O O . PRO A 1 83 ? -3.306 11.519 -2.120 1.00 57.12 83 PRO A O 1
ATOM 636 N N . PRO A 1 84 ? -1.552 12.037 -0.764 1.00 55.75 84 PRO A N 1
ATOM 637 C CA . PRO A 1 84 ? -0.895 12.882 -1.749 1.00 55.75 84 PRO A CA 1
ATOM 638 C C . PRO A 1 84 ? -0.717 12.041 -3.007 1.00 55.75 84 PRO A C 1
ATOM 640 O O . PRO A 1 84 ? -0.310 10.876 -2.933 1.00 55.75 84 PRO A O 1
ATOM 643 N N . SER A 1 85 ? -1.133 12.566 -4.158 1.00 53.97 85 SER A N 1
ATOM 644 C CA . SER A 1 85 ? -0.907 11.835 -5.395 1.00 53.97 85 SER A CA 1
ATOM 645 C C . SER A 1 85 ? 0.595 11.727 -5.584 1.00 53.97 85 SER A C 1
ATOM 647 O O . SER A 1 85 ? 1.346 12.621 -5.209 1.00 53.97 85 SER A O 1
ATOM 649 N N . LEU A 1 86 ? 1.055 10.622 -6.163 1.00 55.81 86 LEU A N 1
ATOM 650 C CA . LEU A 1 86 ? 2.485 10.423 -6.381 1.00 55.81 86 LEU A CA 1
ATOM 651 C C . LEU A 1 86 ? 3.109 11.586 -7.182 1.00 55.81 86 LEU A C 1
ATOM 653 O O . LEU A 1 86 ? 4.231 11.996 -6.906 1.00 55.81 86 LEU A O 1
ATOM 657 N N . LYS A 1 87 ? 2.321 12.181 -8.087 1.00 50.97 87 LYS A N 1
ATOM 658 C CA . LYS A 1 87 ? 2.639 13.416 -8.820 1.00 50.97 87 LYS A CA 1
ATOM 659 C C . LYS A 1 87 ? 2.916 14.634 -7.926 1.00 50.97 87 LYS A C 1
ATOM 661 O O . LYS A 1 87 ? 3.786 15.417 -8.266 1.00 50.97 87 LYS A O 1
ATOM 666 N N . ASP A 1 88 ? 2.262 14.757 -6.769 1.00 55.03 88 ASP A N 1
ATOM 667 C CA . ASP A 1 88 ? 2.476 15.867 -5.825 1.00 55.03 88 ASP A CA 1
ATOM 668 C C . ASP A 1 88 ? 3.837 15.769 -5.109 1.00 55.03 88 ASP A C 1
ATOM 670 O O . ASP A 1 88 ? 4.352 16.765 -4.613 1.00 55.03 88 ASP A O 1
ATOM 674 N N . ARG A 1 89 ? 4.438 14.569 -5.046 1.00 51.12 89 ARG A N 1
ATOM 675 C CA . ARG A 1 89 ? 5.764 14.347 -4.435 1.00 51.12 89 ARG A CA 1
ATOM 676 C C . ARG A 1 89 ? 6.896 14.285 -5.460 1.00 51.12 89 ARG A C 1
ATOM 678 O O . ARG A 1 89 ? 8.050 14.410 -5.074 1.00 51.12 89 ARG A O 1
ATOM 685 N N . LEU A 1 90 ? 6.573 14.125 -6.745 1.00 50.81 90 LEU A N 1
ATOM 686 C CA . LEU A 1 90 ? 7.530 14.106 -7.856 1.00 50.81 90 LEU A CA 1
ATOM 687 C C . LEU A 1 90 ? 7.638 15.481 -8.552 1.00 50.81 90 LEU A C 1
ATOM 689 O O . LEU A 1 90 ? 7.876 15.552 -9.751 1.00 50.81 90 LEU A O 1
ATOM 693 N N . GLY A 1 91 ? 7.410 16.563 -7.800 1.00 43.84 91 GLY A N 1
ATOM 694 C CA . GLY A 1 91 ? 7.550 17.957 -8.241 1.00 43.84 91 GLY A CA 1
ATOM 695 C C . GLY A 1 91 ? 8.827 18.650 -7.751 1.00 43.84 91 GLY A C 1
ATOM 696 O O . GLY A 1 91 ? 8.938 19.864 -7.872 1.00 43.84 91 GLY A O 1
ATOM 697 N N . ALA A 1 92 ? 9.783 17.913 -7.183 1.00 47.78 92 ALA A N 1
ATOM 698 C CA . ALA A 1 92 ? 11.089 18.442 -6.805 1.00 47.78 92 ALA A CA 1
ATOM 699 C C . ALA A 1 92 ? 12.181 17.481 -7.290 1.00 47.78 92 ALA A C 1
ATOM 701 O O . ALA A 1 92 ? 12.123 16.291 -6.991 1.00 47.78 92 ALA A O 1
ATOM 702 N N . SER A 1 93 ? 13.148 18.026 -8.029 1.00 42.41 93 SER A N 1
ATOM 703 C CA . SER A 1 93 ? 14.273 17.354 -8.701 1.00 42.41 93 SER A CA 1
ATOM 704 C C . SER A 1 93 ? 13.969 16.729 -10.065 1.00 42.41 93 SER A C 1
ATOM 706 O O . SER A 1 93 ? 14.175 15.541 -10.285 1.00 42.41 93 SER A O 1
ATOM 708 N N . LEU A 1 94 ? 13.582 17.582 -11.014 1.00 42.56 94 LEU A N 1
ATOM 709 C CA . LEU A 1 94 ? 14.279 17.633 -12.304 1.00 42.56 94 LEU A CA 1
ATOM 710 C C . LEU A 1 94 ? 14.749 19.087 -12.488 1.00 42.56 94 LEU A C 1
ATOM 712 O O . LEU A 1 94 ? 14.092 19.892 -13.139 1.00 42.56 94 LEU A O 1
ATOM 716 N N . ALA A 1 95 ? 15.815 19.447 -11.770 1.00 43.41 95 ALA A N 1
ATOM 717 C CA . ALA A 1 95 ? 16.675 20.530 -12.221 1.00 43.41 95 ALA A CA 1
ATOM 718 C C . ALA A 1 95 ? 17.573 19.922 -13.301 1.00 43.41 95 ALA A C 1
ATOM 720 O O . ALA A 1 95 ? 18.010 18.781 -13.164 1.00 43.41 95 ALA A O 1
ATOM 721 N N . GLU A 1 96 ? 17.710 20.676 -14.376 1.00 47.94 96 GLU A N 1
ATOM 722 C CA . GLU A 1 96 ? 18.417 20.399 -15.619 1.00 47.94 96 GLU A CA 1
ATOM 723 C C . GLU A 1 96 ? 19.818 19.800 -15.396 1.00 47.94 96 GLU A C 1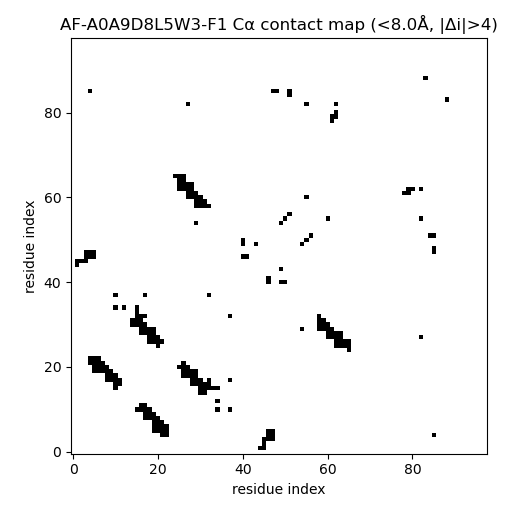
ATOM 725 O O . GLU A 1 96 ? 20.615 20.351 -14.642 1.00 47.94 96 GLU A O 1
ATOM 730 N N . ASP A 1 97 ? 20.105 18.685 -16.070 1.00 45.41 97 ASP A N 1
ATOM 731 C CA . ASP A 1 97 ? 21.472 18.272 -16.399 1.00 45.41 97 ASP A CA 1
ATOM 732 C C . ASP A 1 97 ? 21.685 18.654 -17.877 1.00 45.41 97 ASP A C 1
ATOM 734 O O . ASP A 1 97 ? 21.190 17.954 -18.768 1.00 45.41 97 ASP A O 1
ATOM 738 N N . ASP A 1 98 ? 22.359 19.787 -18.105 1.00 38.22 98 ASP A N 1
ATOM 739 C CA . ASP A 1 98 ? 23.106 20.129 -19.330 1.00 38.22 98 ASP A CA 1
ATOM 740 C C . ASP A 1 98 ? 24.568 20.400 -18.940 1.00 38.22 98 ASP A C 1
ATOM 742 O O . ASP A 1 98 ? 24.783 21.160 -17.962 1.00 38.22 98 ASP A O 1
#

Nearest PDB structures (foldseek):
  7x8c-assembly1_C  TM=9.271E-01  e=3.411E-05  Methanolobus vulcani
  4rgi-assembly1_A  TM=8.926E-01  e=1.921E-04  Yersinia pestis
  8wof-assembly1_B  TM=8.965E-01  e=2.482E-04  Paenibacillus sp. 453mf
  8wld-assembly1_D  TM=8.965E-01  e=2.482E-04  Paenibacillus sp. 453mf
  8wiv-assembly1_D  TM=8.256E-01  e=2.183E-04  Paenibacillus sp. 453mf

Radius of gyration: 14.58 Å; Cα contacts (8 Å, |Δi|>4): 119; chains: 1; bounding box: 39×33×39 Å

Solvent-accessible surface area (backbone atoms only — not comparable to full-atom values): 6236 Å² total; per-residue (Å²): 133,71,77,49,51,50,70,46,71,50,74,40,81,91,71,20,31,39,38,39,31,30,70,84,69,51,29,36,40,29,41,78,45,52,68,70,57,56,52,49,43,73,70,40,83,40,40,41,59,44,39,62,76,68,37,62,88,71,39,59,65,46,73,49,66,83,85,65,81,72,85,68,89,80,77,92,68,78,83,62,83,74,76,79,52,72,69,73,70,67,75,70,84,87,73,86,90,129